Protein AF-A0A6U1IY36-F1 (afdb_monomer_lite)

Foldseek 3Di:
DDPPPPPDPDDDADFFDAWAWDQWQPLVLVLVLCCVPPHPVVSVVCNVVSVLLSVLVVCQNVVDDDLVVVLVSLVVNLVVLVVCVVPFAFDPDPSGRDIWIKIADRVHRVDMDIHSDSVVVNVSSLLNSLRSLQVVLNVFDPPDPVSPVSSVVSNVVSVVD

Sequence (161 aa):
MGRGSGATPHTVMLAVHCKRGEDTDLKGPLRKFVQANYSPHDAEECADDLEAVAGWRKALVTQSGSPESLRDTLVKYYKALCAIETRFPLSKDKEHVNVTFTWYDAFKPSKKVGQVNIHFEKAAVLFNLAATLSQIAIASDRSDAQGVKDACKYFQESAGA

InterPro domains:
  IPR004328 BRO1 domain [PF03097] (13-161)
  IPR004328 BRO1 domain [PS51180] (12-161)
  IPR038499 BRO1 domain superfamily [G3DSA:1.25.40.280] (11-161)

Structure (mmCIF, N/CA/C/O backbone):
data_AF-A0A6U1IY36-F1
#
_entry.id   AF-A0A6U1IY36-F1
#
loop_
_atom_site.group_PDB
_atom_site.id
_atom_site.type_symbol
_atom_site.label_atom_id
_atom_site.label_alt_id
_atom_site.label_comp_id
_atom_site.label_asym_id
_atom_site.label_entity_id
_atom_site.label_seq_id
_atom_site.pdbx_PDB_ins_code
_atom_site.Cartn_x
_atom_site.Cartn_y
_atom_site.Cartn_z
_atom_site.occupancy
_atom_site.B_iso_or_equiv
_atom_site.auth_seq_id
_atom_site.auth_comp_id
_atom_site.auth_asym_id
_atom_site.auth_atom_id
_atom_site.pdbx_PDB_model_num
ATOM 1 N N . MET A 1 1 ? 37.094 -2.400 -44.785 1.00 39.25 1 MET A N 1
ATOM 2 C CA . MET A 1 1 ? 36.726 -2.828 -43.417 1.00 39.25 1 MET A CA 1
ATOM 3 C C . MET A 1 1 ? 35.934 -1.708 -42.758 1.00 39.25 1 MET A C 1
ATOM 5 O O . MET A 1 1 ? 36.531 -0.775 -42.250 1.00 39.25 1 MET A O 1
ATOM 9 N N . GLY A 1 2 ? 34.603 -1.759 -42.821 1.00 39.56 2 GLY A N 1
ATOM 10 C CA . GLY A 1 2 ? 33.722 -0.859 -42.075 1.00 39.56 2 GLY A CA 1
ATOM 11 C C . GLY A 1 2 ? 32.756 -1.726 -41.286 1.00 39.56 2 GLY A C 1
ATOM 12 O O . GLY A 1 2 ? 31.889 -2.360 -41.880 1.00 39.56 2 GLY A O 1
ATOM 13 N N . ARG A 1 3 ? 32.966 -1.850 -39.972 1.00 42.09 3 ARG A N 1
ATOM 14 C CA . ARG A 1 3 ? 32.014 -2.534 -39.094 1.00 42.09 3 ARG A CA 1
ATOM 15 C C . ARG A 1 3 ? 30.749 -1.682 -39.058 1.00 42.09 3 ARG A C 1
ATOM 17 O O . ARG A 1 3 ? 30.787 -0.562 -38.559 1.00 42.09 3 ARG A O 1
ATOM 24 N N . GLY A 1 4 ? 29.662 -2.199 -39.624 1.00 41.41 4 GLY A N 1
ATOM 25 C CA . GLY A 1 4 ? 28.339 -1.615 -39.457 1.00 41.41 4 GLY A CA 1
ATOM 26 C C . GLY A 1 4 ? 28.006 -1.548 -37.970 1.00 41.41 4 GLY A C 1
ATOM 27 O O . GLY A 1 4 ? 28.154 -2.542 -37.258 1.00 41.41 4 GLY A O 1
ATOM 28 N N . SER A 1 5 ? 27.608 -0.364 -37.510 1.00 48.72 5 SER A N 1
ATOM 29 C CA . SER A 1 5 ? 27.034 -0.162 -36.184 1.00 48.72 5 SER A CA 1
ATOM 30 C C . SER A 1 5 ? 25.716 -0.931 -36.132 1.00 48.72 5 SER A C 1
ATOM 32 O O . SER A 1 5 ? 24.699 -0.484 -36.661 1.00 48.72 5 SER A O 1
ATOM 34 N N . GLY A 1 6 ? 25.760 -2.153 -35.604 1.00 44.50 6 GLY A N 1
ATOM 35 C CA . GLY A 1 6 ? 24.566 -2.943 -35.359 1.00 44.50 6 GLY A CA 1
ATOM 36 C C . GLY A 1 6 ? 23.822 -2.318 -34.191 1.00 44.50 6 GLY A C 1
ATOM 37 O O . GLY A 1 6 ? 24.256 -2.465 -33.053 1.00 44.50 6 GLY A O 1
ATOM 38 N N . ALA A 1 7 ? 22.723 -1.618 -34.469 1.00 53.81 7 ALA A N 1
ATOM 39 C CA . ALA A 1 7 ? 21.756 -1.272 -33.440 1.00 53.81 7 ALA A CA 1
ATOM 40 C C . ALA A 1 7 ? 21.305 -2.579 -32.776 1.00 53.81 7 ALA A C 1
ATOM 42 O O . ALA A 1 7 ? 20.671 -3.422 -33.414 1.00 53.81 7 ALA A O 1
ATOM 43 N N . THR A 1 8 ? 21.695 -2.789 -31.520 1.00 55.75 8 THR A N 1
ATOM 44 C CA . THR A 1 8 ? 21.216 -3.920 -30.728 1.00 55.75 8 THR A CA 1
ATOM 45 C C . THR A 1 8 ? 19.696 -3.827 -30.646 1.00 55.75 8 THR A C 1
ATOM 47 O O . THR A 1 8 ? 19.190 -2.798 -30.192 1.00 55.75 8 THR A O 1
ATOM 50 N N . PRO A 1 9 ? 18.944 -4.850 -31.087 1.00 55.88 9 PRO A N 1
ATOM 51 C CA . PRO A 1 9 ? 17.500 -4.841 -30.940 1.00 55.88 9 PRO A CA 1
ATOM 52 C C . PRO A 1 9 ? 17.180 -4.745 -29.447 1.00 55.88 9 PRO A C 1
ATOM 54 O O . PRO A 1 9 ? 17.563 -5.615 -28.665 1.00 55.88 9 PRO A O 1
ATOM 57 N N . HIS A 1 10 ? 16.511 -3.669 -29.033 1.00 64.56 10 HIS A N 1
ATOM 58 C CA . HIS A 1 10 ? 16.027 -3.560 -27.665 1.00 64.56 10 HIS A CA 1
ATOM 59 C C . HIS A 1 10 ? 14.956 -4.632 -27.456 1.00 64.56 10 HIS A C 1
ATOM 61 O O . HIS A 1 10 ? 13.847 -4.527 -27.977 1.00 64.56 10 HIS A O 1
ATOM 67 N N . THR A 1 11 ? 15.288 -5.678 -26.697 1.00 79.44 11 THR A N 1
ATOM 68 C CA . THR A 1 11 ? 14.323 -6.703 -26.293 1.00 79.44 11 THR A CA 1
ATOM 69 C C . THR A 1 11 ? 13.156 -6.039 -25.568 1.00 79.44 11 THR A C 1
ATOM 71 O O . THR A 1 11 ? 13.365 -5.280 -24.608 1.00 79.44 11 THR A O 1
ATOM 74 N N . VAL A 1 12 ? 11.940 -6.329 -26.035 1.00 86.94 12 VAL A N 1
ATOM 75 C CA . VAL A 1 12 ? 10.693 -5.891 -25.402 1.00 86.94 12 VAL A CA 1
ATOM 76 C C . VAL A 1 12 ? 10.583 -6.569 -24.040 1.00 86.94 12 VAL A C 1
ATOM 78 O O . VAL A 1 12 ? 10.651 -7.792 -23.944 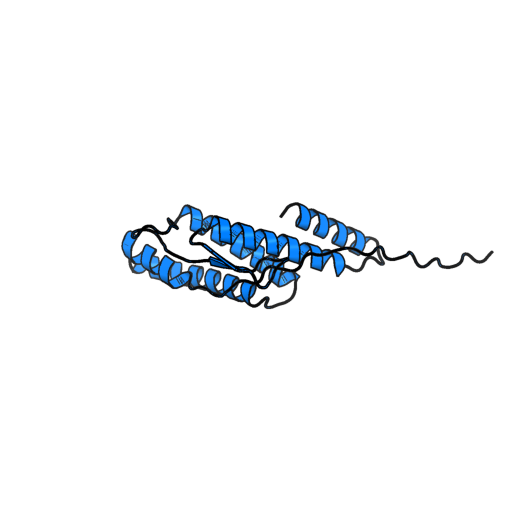1.00 86.94 12 VAL A O 1
ATOM 81 N N . MET A 1 13 ? 10.431 -5.762 -22.994 1.00 93.00 13 MET A N 1
ATOM 82 C CA . MET A 1 13 ? 10.188 -6.219 -21.628 1.00 93.00 13 MET A CA 1
ATOM 83 C C . MET A 1 13 ? 8.724 -5.953 -21.263 1.00 93.00 13 MET A C 1
ATOM 85 O O . MET A 1 13 ? 8.108 -5.047 -21.824 1.00 93.00 13 MET A O 1
ATOM 89 N N . LEU A 1 14 ? 8.166 -6.742 -20.343 1.00 94.69 14 LEU A N 1
ATOM 90 C CA . LEU A 1 14 ? 6.771 -6.628 -19.906 1.00 94.69 14 LEU A CA 1
ATOM 91 C C . LEU A 1 14 ? 6.691 -6.134 -18.463 1.00 94.69 14 LEU A C 1
ATOM 93 O O . LEU A 1 14 ? 7.519 -6.495 -17.629 1.00 94.69 14 LEU A O 1
ATOM 97 N N . ALA A 1 15 ? 5.692 -5.298 -18.191 1.00 95.88 15 ALA A N 1
ATOM 98 C CA . ALA A 1 15 ? 5.375 -4.795 -16.863 1.00 95.88 15 ALA A CA 1
ATOM 99 C C . ALA A 1 15 ? 3.897 -5.019 -16.578 1.00 95.88 15 ALA A C 1
ATOM 101 O O . ALA A 1 15 ? 3.073 -5.137 -17.489 1.00 95.88 15 ALA A O 1
ATOM 102 N N . VAL A 1 16 ? 3.573 -5.068 -15.294 1.00 95.38 16 VAL A N 1
ATOM 103 C CA . VAL A 1 16 ? 2.210 -5.273 -14.814 1.00 95.38 16 VAL A CA 1
ATOM 104 C C . VAL A 1 16 ? 1.617 -3.925 -14.420 1.00 95.38 16 VAL A C 1
ATOM 106 O O . VAL A 1 16 ? 2.297 -3.083 -13.835 1.00 95.38 16 VAL A O 1
ATOM 109 N N . HIS A 1 17 ? 0.340 -3.709 -14.733 1.00 94.62 17 HIS A N 1
ATOM 110 C CA . HIS A 1 17 ? -0.388 -2.537 -14.255 1.00 94.62 17 HIS A CA 1
ATOM 111 C C . HIS A 1 17 ? -0.763 -2.690 -12.779 1.00 94.62 17 HIS A C 1
ATOM 113 O O . HIS A 1 17 ? -1.165 -3.766 -12.333 1.00 94.62 17 HIS A O 1
ATOM 119 N N . CYS A 1 18 ? -0.684 -1.595 -12.027 1.00 96.50 18 CYS A N 1
ATOM 120 C CA . CYS A 1 18 ? -1.124 -1.573 -10.638 1.00 96.50 18 CYS A CA 1
ATOM 121 C C . CYS A 1 18 ? -2.634 -1.838 -10.535 1.00 96.50 18 CYS A C 1
ATOM 123 O O . CYS A 1 18 ? -3.437 -1.349 -11.334 1.00 96.50 18 CYS A O 1
ATOM 125 N N . LYS A 1 19 ? -3.038 -2.567 -9.493 1.00 97.12 19 LYS A N 1
ATOM 126 C CA . LYS A 1 19 ? -4.432 -2.652 -9.059 1.00 97.12 19 LYS A CA 1
ATOM 127 C C . LYS A 1 19 ? -4.913 -1.264 -8.662 1.00 97.12 19 LYS A C 1
ATOM 129 O O . LYS A 1 19 ? -4.215 -0.525 -7.968 1.00 97.12 19 LYS A O 1
ATOM 134 N N . ARG A 1 20 ? -6.151 -0.947 -9.034 1.00 97.12 20 ARG A N 1
ATOM 135 C CA . ARG A 1 20 ? -6.861 0.235 -8.536 1.00 97.12 20 ARG A CA 1
ATOM 136 C C . ARG A 1 20 ? -7.535 -0.096 -7.206 1.00 97.12 20 ARG A C 1
ATOM 138 O O . ARG A 1 20 ? -8.139 -1.162 -7.089 1.00 97.12 20 ARG A O 1
ATOM 145 N N . GLY A 1 21 ? -7.452 0.806 -6.235 1.00 96.69 21 GLY A N 1
ATOM 146 C CA . GLY A 1 21 ? -8.163 0.713 -4.957 1.00 96.69 21 GLY A CA 1
ATOM 147 C C . GLY A 1 21 ? -9.218 1.809 -4.817 1.00 96.69 21 GLY A C 1
ATOM 148 O O . GLY A 1 21 ? -9.199 2.788 -5.561 1.00 96.69 21 GLY A O 1
ATOM 149 N N . GLU A 1 22 ? -10.145 1.638 -3.877 1.00 96.94 22 GLU A N 1
ATOM 150 C CA . GLU A 1 22 ? -11.045 2.712 -3.425 1.00 96.94 22 GLU A CA 1
ATOM 151 C C . GLU A 1 22 ? -10.518 3.306 -2.117 1.00 96.94 22 GLU A C 1
ATOM 153 O O . GLU A 1 22 ? -9.879 2.602 -1.327 1.00 96.94 22 GLU A O 1
ATOM 158 N N . ASP A 1 23 ? -10.762 4.598 -1.893 1.00 94.00 23 ASP A N 1
ATOM 159 C CA . ASP A 1 23 ? -10.403 5.253 -0.635 1.00 94.00 23 ASP A CA 1
ATOM 160 C C . ASP A 1 23 ? -11.190 4.650 0.545 1.00 94.00 23 ASP A C 1
ATOM 162 O O . ASP A 1 23 ? -12.309 4.168 0.368 1.00 94.00 23 ASP A O 1
ATOM 166 N N . THR A 1 24 ? -10.593 4.633 1.736 1.00 94.25 24 THR A N 1
ATOM 167 C CA . THR A 1 24 ? -11.228 4.109 2.953 1.00 94.25 24 THR A CA 1
ATOM 168 C C . THR A 1 24 ? -10.706 4.837 4.179 1.00 94.25 24 THR A C 1
ATOM 170 O O . THR A 1 24 ? -9.513 5.127 4.277 1.00 94.25 24 THR A O 1
ATOM 173 N N . ASP A 1 25 ? -11.588 5.066 5.148 1.00 95.31 25 ASP A N 1
ATOM 174 C CA . ASP A 1 25 ? -11.195 5.621 6.438 1.00 95.31 25 ASP A CA 1
ATOM 175 C C . ASP A 1 25 ? -10.525 4.544 7.306 1.00 95.31 25 ASP A C 1
ATOM 177 O O . ASP A 1 25 ? -11.163 3.597 7.767 1.00 95.31 25 ASP A O 1
ATOM 181 N N . LEU A 1 26 ? -9.215 4.692 7.501 1.00 94.31 26 LEU A N 1
ATOM 182 C CA . LEU A 1 26 ? -8.414 3.899 8.439 1.00 94.31 26 LEU A CA 1
ATOM 183 C C . LEU A 1 26 ? -8.293 4.571 9.804 1.00 94.31 26 LEU A C 1
ATOM 185 O O . LEU A 1 26 ? -8.290 3.892 10.831 1.00 94.31 26 LEU A O 1
ATOM 189 N N . LYS A 1 27 ? -8.171 5.901 9.815 1.00 95.75 27 LYS A N 1
ATOM 190 C CA . LYS A 1 27 ? -7.853 6.675 11.013 1.00 95.75 27 LYS A CA 1
ATOM 191 C C . LYS A 1 27 ? -8.990 6.598 12.021 1.00 95.75 27 LYS A C 1
ATOM 193 O O . LYS A 1 27 ? -8.735 6.323 13.192 1.00 95.75 27 LYS A O 1
ATOM 198 N N . GLY A 1 28 ? -10.229 6.811 11.578 1.00 96.06 28 GLY A N 1
ATOM 199 C CA . GLY A 1 28 ? -11.399 6.847 12.454 1.00 96.06 28 GLY A CA 1
ATOM 200 C C . GLY A 1 28 ? -11.573 5.561 13.269 1.00 96.06 28 GLY A C 1
ATOM 201 O O . GLY A 1 28 ? -11.566 5.626 14.504 1.00 96.06 28 GLY A O 1
ATOM 202 N N . PRO A 1 29 ? -11.684 4.383 12.623 1.00 96.38 29 PRO A N 1
ATOM 203 C CA . PRO A 1 29 ? -11.854 3.109 13.319 1.00 96.38 29 PRO A CA 1
ATOM 204 C C . PRO A 1 29 ? -10.687 2.755 14.250 1.00 96.38 29 PRO A C 1
ATOM 206 O O . PRO A 1 29 ? -10.928 2.326 15.380 1.00 96.38 29 PRO A O 1
ATOM 209 N N . LEU A 1 30 ? -9.439 2.972 13.817 1.00 96.75 30 LEU A N 1
ATOM 210 C CA . LEU A 1 30 ? -8.253 2.674 14.628 1.00 96.75 30 LEU A CA 1
ATOM 211 C C . LEU A 1 30 ? -8.165 3.592 15.853 1.00 96.75 30 LEU A C 1
ATOM 213 O O . LEU A 1 30 ? -8.018 3.105 16.971 1.00 96.75 30 LEU A O 1
ATOM 217 N N . ARG A 1 31 ? -8.350 4.906 15.677 1.00 96.94 31 ARG A N 1
ATOM 218 C CA . ARG A 1 31 ? -8.334 5.871 16.787 1.00 96.94 31 ARG A CA 1
ATOM 219 C C . ARG A 1 31 ? -9.444 5.586 17.795 1.00 96.94 31 ARG A C 1
ATOM 221 O O . ARG A 1 31 ? -9.210 5.632 19.000 1.00 96.94 31 ARG A O 1
ATOM 228 N N . LYS A 1 32 ? -10.648 5.254 17.314 1.00 96.25 32 LYS A N 1
ATOM 229 C CA . LYS A 1 32 ? -11.777 4.882 18.178 1.00 96.25 32 LYS A CA 1
ATOM 230 C C . LYS A 1 32 ? -11.458 3.645 19.019 1.00 96.25 32 LYS A C 1
ATOM 232 O O . LYS A 1 32 ? -11.819 3.605 20.191 1.00 96.25 32 LYS A O 1
ATOM 237 N N . PHE A 1 33 ? -10.773 2.659 18.440 1.00 96.56 33 PHE A N 1
ATOM 238 C CA . PHE A 1 33 ? -10.327 1.479 19.175 1.00 96.56 33 PHE A CA 1
ATOM 239 C C . PHE A 1 33 ? -9.307 1.834 20.258 1.00 96.56 33 PHE A C 1
ATOM 241 O O . PHE A 1 33 ? -9.464 1.374 21.388 1.00 96.56 33 PHE A O 1
ATOM 248 N N . VAL A 1 34 ? -8.316 2.683 19.952 1.00 96.88 34 VAL A N 1
ATOM 249 C CA . VAL A 1 34 ? -7.339 3.137 20.956 1.00 96.88 34 VAL A CA 1
ATOM 250 C C . VAL A 1 34 ? -8.045 3.845 22.112 1.00 96.88 34 VAL A C 1
ATOM 252 O O . VAL A 1 34 ? -7.841 3.493 23.270 1.00 96.88 34 VAL A O 1
ATOM 255 N N . GLN A 1 35 ? -8.951 4.772 21.798 1.00 96.94 35 GLN A N 1
ATOM 256 C CA . GLN A 1 35 ? -9.697 5.531 22.800 1.00 96.94 35 GLN A CA 1
ATOM 257 C C . GLN A 1 35 ? -10.547 4.640 23.716 1.00 96.94 35 GLN A C 1
ATOM 259 O O . GLN A 1 35 ? -10.675 4.934 24.902 1.00 96.94 35 GLN A O 1
ATOM 264 N N . ALA A 1 36 ? -11.152 3.582 23.168 1.00 95.62 36 ALA A N 1
ATOM 265 C CA . ALA A 1 36 ? -12.029 2.688 23.918 1.00 95.62 36 ALA A CA 1
ATOM 266 C C . ALA A 1 36 ? -11.271 1.671 24.789 1.00 95.62 36 ALA A C 1
ATOM 268 O O . ALA A 1 36 ? -11.782 1.297 25.841 1.00 95.62 36 ALA A O 1
ATOM 269 N N . ASN A 1 37 ? -10.089 1.217 24.357 1.00 95.62 37 ASN A N 1
ATOM 270 C CA . ASN A 1 37 ? -9.351 0.131 25.017 1.00 95.62 37 ASN A CA 1
ATOM 271 C C . ASN A 1 37 ? -8.158 0.604 25.862 1.00 95.62 37 ASN A C 1
ATOM 273 O O . ASN A 1 37 ? -7.705 -0.146 26.723 1.00 95.62 37 ASN A O 1
ATOM 277 N N . TYR A 1 38 ? -7.652 1.816 25.622 1.00 95.00 38 TYR A N 1
ATOM 278 C CA . TYR A 1 38 ? -6.500 2.377 26.332 1.00 95.00 38 TYR A CA 1
ATOM 279 C C . TYR A 1 38 ? -6.887 3.684 27.029 1.00 95.00 38 TYR A C 1
ATOM 281 O O . TYR A 1 38 ? -7.280 3.664 28.196 1.00 95.00 38 TYR A O 1
ATOM 289 N N . SER A 1 39 ? -6.844 4.819 26.327 1.00 96.69 39 SER A N 1
ATOM 290 C CA . SER A 1 39 ? -7.306 6.103 26.856 1.00 96.69 39 SER A CA 1
ATOM 291 C C . SER A 1 39 ? -7.531 7.145 25.748 1.00 96.69 39 SER A C 1
ATOM 293 O O . SER A 1 39 ? -7.013 7.004 24.635 1.00 96.69 39 SER A O 1
ATOM 295 N N . PRO A 1 40 ? -8.267 8.241 26.026 1.00 96.69 40 PRO A N 1
ATOM 296 C CA . PRO A 1 40 ? -8.348 9.383 25.115 1.00 96.69 40 PRO A CA 1
ATOM 297 C C . PRO A 1 40 ? -7.001 10.065 24.847 1.00 96.69 40 PRO A C 1
ATOM 299 O O . PRO A 1 40 ? -6.849 10.673 23.793 1.00 96.69 40 PRO A O 1
ATOM 302 N N . HIS A 1 41 ? -6.049 9.978 25.782 1.00 97.00 41 HIS A N 1
ATOM 303 C CA . HIS A 1 41 ? -4.716 10.555 25.621 1.00 97.00 41 HIS A CA 1
ATOM 304 C C . HIS A 1 41 ? -3.892 9.757 24.606 1.00 97.00 41 HIS A C 1
ATOM 306 O O . HIS A 1 41 ? -3.408 10.342 23.642 1.00 97.00 41 HIS A O 1
ATOM 312 N N . ASP A 1 42 ? -3.855 8.426 24.737 1.00 96.19 42 ASP A N 1
ATOM 313 C CA . ASP A 1 42 ? -3.154 7.542 23.789 1.00 96.19 42 ASP A CA 1
ATOM 314 C C . ASP A 1 42 ? -3.714 7.685 22.362 1.00 96.19 42 ASP A C 1
ATOM 316 O O . ASP A 1 42 ? -2.986 7.628 21.372 1.00 96.19 42 ASP A O 1
ATOM 320 N N . ALA A 1 43 ? -5.030 7.902 22.247 1.00 96.12 43 ALA A N 1
ATOM 321 C CA . ALA A 1 43 ? -5.698 8.127 20.967 1.00 96.12 43 ALA A CA 1
ATOM 322 C C . ALA A 1 43 ? -5.305 9.456 20.297 1.00 96.12 43 ALA A C 1
ATOM 324 O O . ALA A 1 43 ? -5.453 9.596 19.080 1.00 96.12 43 ALA A O 1
ATOM 325 N N . GLU A 1 44 ? -4.853 10.434 21.081 1.00 96.50 44 GLU A N 1
ATOM 326 C CA . GLU A 1 44 ? -4.311 11.690 20.574 1.00 96.50 44 GLU A CA 1
ATOM 327 C C . GLU A 1 44 ? -2.837 11.534 20.196 1.00 96.50 44 GLU A C 1
ATOM 329 O O . GLU A 1 44 ? -2.447 11.956 19.113 1.00 96.50 44 GLU A O 1
ATOM 334 N N . GLU A 1 45 ? -2.045 10.836 21.015 1.00 96.12 45 GLU A N 1
ATOM 335 C CA . GLU A 1 45 ? -0.633 10.566 20.714 1.00 96.12 45 GLU A CA 1
ATOM 336 C C . GLU A 1 45 ? -0.447 9.773 19.412 1.00 96.12 45 GLU A C 1
ATOM 338 O O . GLU A 1 45 ? 0.482 10.039 18.654 1.00 96.12 45 GLU A O 1
ATOM 343 N N . CYS A 1 46 ? -1.351 8.837 19.094 1.00 94.25 46 CYS A N 1
ATOM 344 C CA . CYS A 1 46 ? -1.280 8.085 17.839 1.00 94.25 46 CYS A CA 1
ATOM 345 C C . CYS A 1 46 ? -1.941 8.795 16.640 1.00 94.25 46 CYS A C 1
ATOM 347 O O . CYS A 1 46 ? -1.971 8.236 15.541 1.00 94.25 46 CYS A O 1
ATOM 349 N N . ALA A 1 47 ? -2.544 9.976 16.822 1.00 95.00 47 ALA A N 1
ATOM 350 C CA . ALA A 1 47 ? -3.372 10.606 15.791 1.00 95.00 47 ALA A CA 1
ATOM 351 C C . ALA A 1 47 ? -2.571 10.997 14.539 1.00 95.00 47 ALA A C 1
ATOM 353 O O . ALA A 1 47 ? -3.079 10.823 13.426 1.00 95.00 47 ALA A O 1
ATOM 354 N N . ASP A 1 48 ? -1.338 11.471 14.724 1.00 96.94 48 ASP A N 1
ATOM 355 C CA . ASP A 1 48 ? -0.436 11.875 13.641 1.00 96.94 48 ASP A CA 1
ATOM 356 C C . ASP A 1 48 ? 0.067 10.669 12.841 1.00 96.94 48 ASP A C 1
ATOM 358 O O . ASP A 1 48 ? 0.054 10.688 11.608 1.00 96.94 48 ASP A O 1
ATOM 362 N N . ASP A 1 49 ? 0.420 9.575 13.521 1.00 96.88 49 ASP A N 1
ATOM 363 C CA . ASP A 1 49 ? 0.813 8.324 12.865 1.00 96.88 49 ASP A CA 1
ATOM 364 C C . ASP A 1 49 ? -0.338 7.754 12.025 1.00 96.88 49 ASP A C 1
ATOM 366 O O . ASP A 1 49 ? -0.147 7.344 10.876 1.00 96.88 49 ASP A O 1
ATOM 370 N N . LEU A 1 50 ? -1.561 7.760 12.565 1.00 97.19 50 LEU A N 1
ATOM 371 C CA . LEU A 1 50 ? -2.745 7.306 11.833 1.00 97.19 50 LEU A CA 1
ATOM 372 C C . LEU A 1 50 ? -3.081 8.218 10.645 1.00 97.19 50 LEU A C 1
ATOM 374 O O . LEU A 1 50 ? -3.529 7.722 9.608 1.00 97.19 50 LEU A O 1
ATOM 378 N N . GLU A 1 51 ? -2.844 9.527 10.764 1.00 97.88 51 GLU A N 1
ATOM 379 C CA . GLU A 1 51 ? -2.972 10.471 9.650 1.00 97.88 51 GLU A CA 1
ATOM 380 C C . GLU A 1 51 ? -1.942 10.176 8.553 1.00 97.88 51 GLU A C 1
ATOM 382 O O . GLU A 1 51 ? -2.298 10.116 7.376 1.00 97.88 51 GLU A O 1
ATOM 387 N N . ALA A 1 52 ? -0.686 9.904 8.919 1.00 97.94 52 ALA A N 1
ATOM 388 C CA . ALA A 1 52 ? 0.353 9.533 7.964 1.00 97.94 52 ALA A CA 1
ATOM 389 C C . ALA A 1 52 ? -0.009 8.246 7.204 1.00 97.94 52 ALA A C 1
ATOM 391 O O . ALA A 1 52 ? 0.101 8.199 5.976 1.00 97.94 52 ALA A O 1
ATOM 392 N N . VAL A 1 53 ? -0.511 7.224 7.905 1.00 97.94 53 VAL A N 1
ATOM 393 C CA . VAL A 1 53 ? -0.969 5.965 7.293 1.00 97.94 53 VAL A CA 1
ATOM 394 C C . VAL A 1 53 ? -2.135 6.197 6.330 1.00 97.94 53 VAL A C 1
ATOM 396 O O . VAL A 1 53 ? -2.125 5.660 5.217 1.00 97.94 53 VAL A O 1
ATOM 399 N N . ALA A 1 54 ? -3.125 7.002 6.725 1.00 97.31 54 ALA A N 1
ATOM 400 C CA . ALA A 1 54 ? -4.244 7.366 5.860 1.00 97.31 54 ALA A CA 1
ATOM 401 C C . ALA A 1 54 ? -3.769 8.150 4.622 1.00 97.31 54 ALA A C 1
ATOM 403 O O . ALA A 1 54 ? -4.188 7.855 3.501 1.00 97.31 54 ALA A O 1
ATOM 404 N N . GLY A 1 55 ? -2.832 9.084 4.804 1.00 97.00 55 GLY A N 1
ATOM 405 C CA . GLY A 1 55 ? -2.213 9.859 3.732 1.00 97.00 55 GLY A CA 1
ATOM 406 C C . GLY A 1 55 ? -1.443 8.992 2.736 1.00 97.00 55 GLY A C 1
ATOM 407 O O . GLY A 1 55 ? -1.622 9.147 1.526 1.00 97.00 55 GLY A O 1
ATOM 408 N N . TRP A 1 56 ? -0.645 8.031 3.216 1.00 97.81 56 TRP A N 1
ATOM 409 C CA . TRP A 1 56 ? 0.030 7.067 2.344 1.00 97.81 56 TRP A CA 1
ATOM 410 C C . TRP A 1 56 ? -0.980 6.256 1.553 1.00 97.81 56 TRP A C 1
ATOM 412 O O . TRP A 1 56 ? -0.877 6.208 0.331 1.00 97.81 56 TRP A O 1
ATOM 422 N N . ARG A 1 57 ? -2.002 5.689 2.207 1.00 97.56 57 ARG A N 1
ATOM 423 C CA . ARG A 1 57 ? -3.033 4.927 1.497 1.00 97.56 57 ARG A CA 1
ATOM 424 C C . ARG A 1 57 ? -3.707 5.759 0.413 1.00 97.56 57 ARG A C 1
ATOM 426 O O . ARG A 1 57 ? -3.859 5.279 -0.710 1.00 97.56 57 ARG A O 1
ATOM 433 N N . LYS A 1 58 ? -4.073 7.001 0.732 1.00 96.56 58 LYS A N 1
ATOM 434 C CA . LYS A 1 58 ? -4.680 7.933 -0.218 1.00 96.56 58 LYS A CA 1
ATOM 435 C C . LYS A 1 58 ? -3.781 8.151 -1.433 1.00 96.56 58 LYS A C 1
ATOM 437 O O . LYS A 1 58 ? -4.249 8.000 -2.556 1.00 96.56 58 LYS A O 1
ATOM 442 N N . ALA A 1 59 ? -2.491 8.411 -1.216 1.00 95.50 59 ALA A N 1
ATOM 443 C CA . ALA A 1 59 ? -1.516 8.566 -2.295 1.00 95.50 59 ALA A CA 1
ATOM 444 C C . ALA A 1 59 ? -1.394 7.307 -3.175 1.00 95.50 59 ALA A C 1
ATOM 446 O O . ALA A 1 59 ? -1.251 7.430 -4.392 1.00 95.50 59 ALA A O 1
ATOM 447 N N . LEU A 1 60 ? -1.502 6.107 -2.589 1.00 96.19 60 LEU A N 1
ATOM 448 C CA . LEU A 1 60 ? -1.485 4.843 -3.334 1.00 96.19 60 LEU A CA 1
ATOM 449 C C . LEU A 1 60 ? -2.717 4.675 -4.227 1.00 96.19 60 LEU A C 1
ATOM 451 O O . LEU A 1 60 ? -2.581 4.305 -5.393 1.00 96.19 60 LEU A O 1
ATOM 455 N N . VAL A 1 61 ? -3.920 4.939 -3.704 1.00 95.44 61 VAL A N 1
ATOM 456 C CA . VAL A 1 61 ? -5.160 4.766 -4.484 1.00 95.44 61 VAL A CA 1
ATOM 457 C C . VAL A 1 61 ? -5.317 5.827 -5.571 1.00 95.44 61 VAL A C 1
ATOM 459 O O . VAL A 1 61 ? -5.887 5.530 -6.621 1.00 95.44 61 VAL A O 1
ATOM 462 N N . THR A 1 62 ? -4.768 7.029 -5.367 1.00 94.19 62 THR A N 1
ATOM 463 C CA . THR A 1 62 ? -4.721 8.083 -6.392 1.00 94.19 62 THR A CA 1
ATOM 464 C C . THR A 1 62 ? -3.510 7.981 -7.320 1.00 94.19 62 THR A C 1
ATOM 466 O O . THR A 1 62 ? -3.450 8.734 -8.286 1.00 94.19 62 THR A O 1
ATOM 469 N N . GLN A 1 63 ? -2.570 7.064 -7.052 1.00 89.75 63 GLN A N 1
ATOM 470 C CA . GLN A 1 63 ? -1.295 6.916 -7.772 1.00 89.75 63 GLN A CA 1
ATOM 471 C C . GLN A 1 63 ? -0.536 8.248 -7.913 1.00 89.75 63 GLN A C 1
ATOM 473 O O . GLN A 1 63 ? -0.072 8.614 -8.991 1.00 89.75 63 GLN A O 1
ATOM 478 N N . SER A 1 64 ? -0.440 9.004 -6.819 1.00 85.81 64 SER A N 1
ATOM 479 C CA . SER A 1 64 ? 0.212 10.316 -6.816 1.00 85.81 64 SER A CA 1
ATOM 480 C C . SER A 1 64 ? 1.740 10.195 -6.811 1.00 85.81 64 SER A C 1
ATOM 482 O O . SER A 1 64 ? 2.295 9.459 -5.998 1.00 85.81 64 SER A O 1
ATOM 484 N N . GLY A 1 65 ? 2.421 10.996 -7.637 1.00 90.19 65 GLY A N 1
ATOM 485 C CA . GLY A 1 65 ? 3.886 11.131 -7.636 1.00 90.19 65 GLY A CA 1
ATOM 486 C C . GLY A 1 65 ? 4.600 10.369 -8.758 1.00 90.19 65 GLY A C 1
ATOM 487 O O . GLY A 1 65 ? 3.971 9.857 -9.680 1.00 90.19 65 GLY A O 1
ATOM 488 N N . SER A 1 66 ? 5.937 10.334 -8.696 1.00 94.69 66 SER A N 1
ATOM 489 C CA . SER A 1 66 ? 6.761 9.522 -9.604 1.00 94.69 66 SER A CA 1
ATOM 490 C C . SER A 1 66 ? 6.712 8.036 -9.214 1.00 94.69 66 SER A C 1
ATOM 492 O O . SER A 1 66 ? 6.456 7.734 -8.040 1.00 94.69 66 SER A O 1
ATOM 494 N N . PRO A 1 67 ? 7.017 7.100 -10.132 1.00 93.50 67 PRO A N 1
ATOM 495 C CA . PRO A 1 67 ? 7.083 5.670 -9.820 1.00 93.50 67 PRO A CA 1
ATOM 496 C C . PRO A 1 67 ? 7.983 5.328 -8.621 1.00 93.50 67 PRO A C 1
ATOM 498 O O . PRO A 1 67 ? 7.622 4.496 -7.791 1.00 93.50 67 PRO A O 1
ATOM 501 N N . GLU A 1 68 ? 9.125 5.999 -8.469 1.00 95.44 68 GLU A N 1
ATOM 502 C CA . GLU A 1 68 ? 10.052 5.800 -7.347 1.00 95.44 68 GLU A CA 1
ATOM 503 C C . GLU A 1 68 ? 9.437 6.262 -6.023 1.00 95.44 68 GLU A C 1
ATOM 505 O O . GLU A 1 68 ? 9.518 5.559 -5.014 1.00 95.44 68 GLU A O 1
ATOM 510 N N . SER A 1 69 ? 8.765 7.417 -6.026 1.00 96.62 69 SER A N 1
ATOM 511 C CA . SER A 1 69 ? 8.067 7.917 -4.837 1.00 96.62 69 SER A CA 1
ATOM 512 C C . SER A 1 69 ? 6.873 7.033 -4.452 1.00 96.62 69 SER A C 1
ATOM 514 O O . SER A 1 69 ? 6.599 6.825 -3.264 1.00 96.62 69 SER A O 1
ATOM 516 N N . LEU A 1 70 ? 6.201 6.445 -5.450 1.00 96.56 70 LEU A N 1
ATOM 517 C CA . LEU A 1 70 ? 5.117 5.493 -5.246 1.00 96.56 70 LEU A CA 1
ATOM 518 C C . LEU A 1 70 ? 5.647 4.187 -4.639 1.00 96.56 70 LEU A C 1
ATOM 520 O O . LEU A 1 70 ? 5.081 3.710 -3.657 1.00 96.56 70 LEU A O 1
ATOM 524 N N . ARG A 1 71 ? 6.769 3.655 -5.148 1.00 97.56 71 ARG A N 1
ATOM 525 C CA . ARG A 1 71 ? 7.477 2.496 -4.571 1.00 97.56 71 ARG A CA 1
ATOM 526 C C . ARG A 1 71 ? 7.789 2.723 -3.092 1.00 97.56 71 ARG A C 1
ATOM 528 O O . ARG A 1 71 ? 7.482 1.870 -2.261 1.00 97.56 71 ARG A O 1
ATOM 535 N N . ASP A 1 72 ? 8.358 3.875 -2.746 1.00 98.06 72 ASP A N 1
ATOM 536 C CA . ASP A 1 72 ? 8.725 4.176 -1.358 1.00 98.06 72 ASP A CA 1
ATOM 537 C C . ASP A 1 72 ? 7.491 4.294 -0.453 1.00 98.06 72 ASP A C 1
ATOM 539 O O . ASP A 1 72 ? 7.495 3.809 0.683 1.00 98.06 72 ASP A O 1
ATOM 543 N N . THR A 1 73 ? 6.409 4.889 -0.964 1.00 98.31 73 THR A N 1
ATOM 544 C CA . THR A 1 73 ? 5.119 4.964 -0.261 1.00 98.31 73 THR A CA 1
ATOM 545 C C . THR A 1 73 ? 4.511 3.577 -0.042 1.00 98.31 73 THR A C 1
ATOM 547 O O . THR A 1 73 ? 4.055 3.289 1.064 1.00 98.31 73 THR A O 1
ATOM 550 N N . LEU A 1 74 ? 4.564 2.687 -1.041 1.00 98.38 74 LEU A N 1
ATOM 551 C CA . LEU A 1 74 ? 4.093 1.298 -0.937 1.00 98.38 74 LEU A CA 1
ATOM 552 C C . LEU A 1 74 ? 4.836 0.539 0.169 1.00 98.38 74 LEU A C 1
ATOM 554 O O . LEU A 1 74 ? 4.203 -0.111 1.000 1.00 98.38 74 LEU A O 1
ATOM 558 N N . VAL A 1 75 ? 6.164 0.678 0.237 1.00 98.44 75 VAL A N 1
ATOM 559 C CA . VAL A 1 75 ? 6.988 0.044 1.281 1.00 98.44 75 VAL A CA 1
ATOM 560 C C . VAL A 1 75 ? 6.659 0.592 2.672 1.00 98.44 75 VAL A C 1
ATOM 562 O O . VAL A 1 75 ? 6.515 -0.187 3.618 1.00 98.44 75 VAL A O 1
ATOM 565 N N . LYS A 1 76 ? 6.528 1.918 2.824 1.00 98.38 76 LYS A N 1
ATOM 566 C CA . LYS A 1 76 ? 6.152 2.548 4.105 1.00 98.38 76 LYS A CA 1
ATOM 567 C C . LYS A 1 76 ? 4.780 2.073 4.573 1.00 98.38 76 LYS A C 1
ATOM 569 O O . LYS A 1 76 ? 4.638 1.636 5.714 1.00 98.38 76 LYS A O 1
ATOM 574 N N . TYR A 1 77 ? 3.800 2.090 3.674 1.00 98.56 77 TYR A N 1
ATOM 575 C CA . TYR A 1 77 ? 2.442 1.665 3.975 1.00 98.56 77 TYR A CA 1
ATOM 576 C C . TYR A 1 77 ? 2.367 0.174 4.331 1.00 98.56 77 TYR A C 1
ATOM 578 O O . TYR A 1 77 ? 1.749 -0.180 5.330 1.00 98.56 77 TYR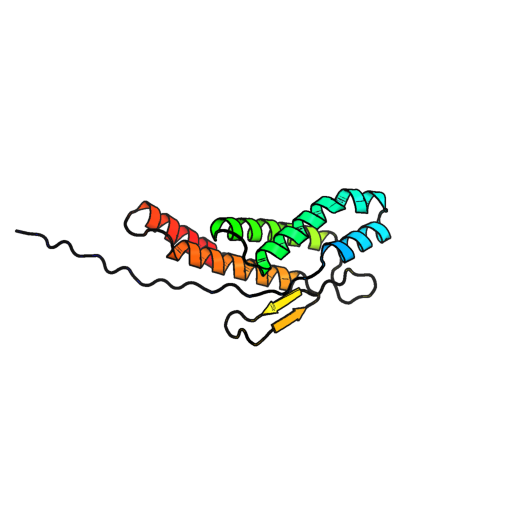 A O 1
ATOM 586 N N . TYR A 1 78 ? 3.074 -0.700 3.604 1.00 98.69 78 TYR A N 1
ATOM 587 C CA . TYR A 1 78 ? 3.141 -2.127 3.935 1.00 98.69 78 TYR A CA 1
ATOM 588 C C . TYR A 1 78 ? 3.706 -2.375 5.342 1.00 98.69 78 TYR A C 1
ATOM 590 O O . TYR A 1 78 ? 3.132 -3.135 6.123 1.00 98.69 78 TYR A O 1
ATOM 598 N N . LYS A 1 79 ? 4.801 -1.692 5.707 1.00 98.44 79 LYS A N 1
ATOM 599 C CA . LYS A 1 79 ? 5.373 -1.774 7.062 1.00 98.44 79 LYS A CA 1
ATOM 600 C C . LYS A 1 79 ? 4.378 -1.314 8.127 1.00 98.44 79 LYS A C 1
ATOM 602 O O . LYS A 1 79 ? 4.266 -1.962 9.167 1.00 98.44 79 LYS A O 1
ATOM 607 N N . ALA A 1 80 ? 3.628 -0.247 7.858 1.00 98.19 80 ALA A N 1
ATOM 608 C CA . ALA A 1 80 ? 2.580 0.220 8.758 1.00 98.19 80 ALA A CA 1
ATOM 609 C C . ALA A 1 80 ? 1.448 -0.806 8.910 1.00 98.19 80 ALA A C 1
ATOM 611 O O . ALA A 1 80 ? 1.025 -1.071 10.030 1.00 98.19 80 ALA A O 1
ATOM 612 N N . LEU A 1 81 ? 1.013 -1.462 7.829 1.00 98.38 81 LEU A N 1
ATOM 613 C CA . LEU A 1 81 ? 0.035 -2.554 7.907 1.00 98.38 81 LEU A CA 1
ATOM 614 C C . LEU A 1 81 ? 0.543 -3.725 8.755 1.00 98.38 81 LEU A C 1
ATOM 616 O O . LEU A 1 81 ? -0.227 -4.316 9.507 1.00 98.38 81 LEU A O 1
ATOM 620 N N . CYS A 1 82 ? 1.833 -4.064 8.673 1.00 98.19 82 CYS A N 1
ATOM 621 C CA . CYS A 1 82 ? 2.431 -5.059 9.565 1.00 98.19 82 CYS A CA 1
ATOM 622 C C . CYS A 1 82 ? 2.371 -4.622 11.031 1.00 98.19 82 CYS A C 1
ATOM 624 O O . CYS A 1 82 ? 2.006 -5.420 11.882 1.00 98.19 82 CYS A O 1
ATOM 626 N N . ALA A 1 83 ? 2.657 -3.355 11.328 1.00 97.38 83 ALA A N 1
ATOM 627 C CA . ALA A 1 83 ? 2.556 -2.821 12.683 1.00 97.38 83 ALA A CA 1
ATOM 628 C C . ALA A 1 83 ? 1.105 -2.736 13.202 1.00 97.38 83 ALA A C 1
ATOM 630 O O . ALA A 1 83 ? 0.871 -2.926 14.397 1.00 97.38 83 ALA A O 1
ATOM 631 N N . ILE A 1 84 ? 0.137 -2.449 12.327 1.00 97.12 84 ILE A N 1
ATOM 632 C CA . ILE A 1 84 ? -1.292 -2.402 12.663 1.00 97.12 84 ILE A CA 1
ATOM 633 C C . ILE A 1 84 ? -1.803 -3.807 12.987 1.00 97.12 84 ILE A C 1
ATOM 635 O O . ILE A 1 84 ? -2.458 -3.993 14.007 1.00 97.12 84 ILE A O 1
ATOM 639 N N . GLU A 1 85 ? -1.455 -4.803 12.172 1.00 96.56 85 GLU A N 1
ATOM 640 C CA . GLU A 1 85 ? -1.855 -6.200 12.388 1.00 96.56 85 GLU A CA 1
ATOM 641 C C . GLU A 1 85 ? -1.459 -6.726 13.773 1.00 96.56 85 GLU A C 1
ATOM 643 O O . GLU A 1 85 ? -2.214 -7.479 14.379 1.00 96.56 85 GLU A O 1
ATOM 648 N N . THR A 1 86 ? -0.308 -6.309 14.310 1.00 96.44 86 THR A N 1
ATOM 649 C CA . THR A 1 86 ? 0.152 -6.773 15.629 1.00 96.44 86 THR A CA 1
ATOM 650 C C . THR A 1 86 ? -0.538 -6.081 16.806 1.00 96.44 86 THR A C 1
ATOM 652 O O . THR A 1 86 ? -0.312 -6.478 17.945 1.00 96.44 86 THR A O 1
ATOM 655 N N . ARG A 1 87 ? -1.297 -5.002 16.572 1.00 94.62 87 ARG A N 1
ATOM 656 C CA . ARG A 1 87 ? -1.860 -4.132 17.625 1.00 94.62 87 ARG A CA 1
ATOM 657 C C . ARG A 1 87 ? -3.382 -4.083 17.620 1.00 94.62 87 ARG A C 1
ATOM 659 O O . ARG A 1 87 ? -3.983 -3.872 18.667 1.00 94.62 87 ARG A O 1
ATOM 666 N N . PHE A 1 88 ? -3.996 -4.253 16.454 1.00 95.56 88 PHE A N 1
ATOM 667 C CA . PHE A 1 88 ? -5.428 -4.086 16.269 1.00 95.56 88 PHE A CA 1
ATOM 668 C C . PHE A 1 88 ? -6.048 -5.397 15.789 1.00 95.56 88 PHE A C 1
ATOM 670 O O . PHE A 1 88 ? -5.627 -5.930 14.759 1.00 95.56 88 PHE A O 1
ATOM 677 N N . PRO A 1 89 ? -7.083 -5.907 16.471 1.00 95.00 89 PRO A N 1
ATOM 678 C CA . PRO A 1 89 ? -7.848 -7.020 15.945 1.00 95.00 89 PRO A CA 1
ATOM 679 C C . PRO A 1 89 ? -8.736 -6.503 14.804 1.00 95.00 89 PRO A C 1
ATOM 681 O O . PRO A 1 89 ? -9.666 -5.734 15.040 1.00 95.00 89 PRO A O 1
ATOM 684 N N . LEU A 1 90 ? -8.435 -6.883 13.557 1.00 94.56 90 LEU A N 1
ATOM 685 C CA . LEU A 1 90 ? -9.239 -6.526 12.381 1.00 94.56 90 LEU A CA 1
ATOM 686 C C . LEU A 1 90 ? -10.085 -7.721 11.937 1.00 94.56 90 LEU A C 1
ATOM 688 O O . LEU A 1 90 ? -9.563 -8.695 11.398 1.00 94.56 90 LEU A O 1
ATOM 692 N N . SER A 1 91 ? -11.399 -7.637 12.124 1.00 92.56 91 SER A N 1
ATOM 693 C CA . SER A 1 91 ? -12.356 -8.613 11.594 1.00 92.56 91 SER A CA 1
ATOM 694 C C . SER A 1 91 ? -13.755 -7.992 11.480 1.00 92.56 91 SER A C 1
ATOM 696 O O . SER A 1 91 ? -13.955 -6.799 11.712 1.00 92.56 91 SER A O 1
ATOM 698 N N . LYS A 1 92 ? -14.743 -8.811 11.104 1.00 90.19 92 LYS A N 1
ATOM 699 C CA . LYS A 1 92 ? -16.160 -8.420 11.074 1.00 90.19 92 LYS A CA 1
ATOM 700 C C . LYS A 1 92 ? -16.838 -8.473 12.451 1.00 90.19 92 LYS A C 1
ATOM 702 O O . LYS A 1 92 ? -18.020 -8.142 12.537 1.00 90.19 92 LYS A O 1
ATOM 707 N N . ASP A 1 93 ? -16.130 -8.903 13.492 1.00 92.50 93 ASP A N 1
ATOM 708 C CA . ASP A 1 93 ? -16.672 -9.016 14.845 1.00 92.50 93 ASP A CA 1
ATOM 709 C C . ASP A 1 93 ? -16.926 -7.628 15.442 1.00 92.50 93 ASP A C 1
ATOM 711 O O . ASP A 1 93 ? -16.215 -6.668 15.152 1.00 92.50 93 ASP A O 1
ATOM 715 N N . LYS A 1 94 ? -17.962 -7.504 16.279 1.00 85.44 94 LYS A N 1
ATOM 716 C CA . LYS A 1 94 ? -18.427 -6.199 16.787 1.00 85.44 94 LYS A CA 1
ATOM 717 C C . LYS A 1 94 ? -17.394 -5.456 17.637 1.00 85.44 94 LYS A C 1
ATOM 719 O O . LYS A 1 94 ? -17.425 -4.230 17.670 1.00 85.44 94 LYS A O 1
ATOM 724 N N . GLU A 1 95 ? -16.529 -6.188 18.332 1.00 89.00 95 GLU A N 1
ATOM 725 C CA . GLU A 1 95 ? -15.495 -5.629 19.214 1.00 89.00 95 GLU A CA 1
ATOM 726 C C . GLU A 1 95 ? -14.1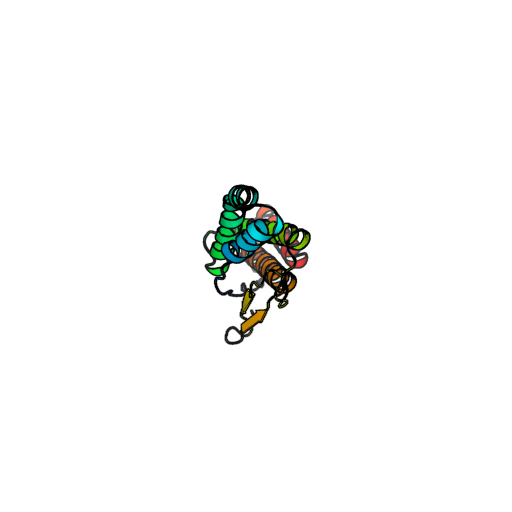78 -5.349 18.474 1.00 89.00 95 GLU A C 1
ATOM 728 O O . GLU A 1 95 ? -13.270 -4.726 19.021 1.00 89.00 95 GLU A O 1
ATOM 733 N N . HIS A 1 96 ? -14.071 -5.790 17.219 1.00 93.50 96 HIS A N 1
ATOM 734 C CA . HIS A 1 96 ? -12.882 -5.628 16.395 1.00 93.50 96 HIS A CA 1
ATOM 735 C C . HIS A 1 96 ? -12.955 -4.360 15.537 1.00 93.50 96 HIS A C 1
ATOM 737 O O . HIS A 1 96 ? -14.020 -3.798 15.264 1.00 93.50 96 HIS A O 1
ATOM 743 N N . VAL A 1 97 ? -11.792 -3.905 15.075 1.00 95.69 97 VAL A N 1
ATOM 744 C CA . VAL A 1 97 ? -11.684 -2.800 14.125 1.00 95.69 97 VAL A CA 1
ATOM 745 C C . VAL A 1 97 ? -12.191 -3.263 12.764 1.00 95.69 97 VAL A C 1
ATOM 747 O O . VAL A 1 97 ? -11.587 -4.107 12.103 1.00 95.69 97 VAL A O 1
ATOM 750 N N . ASN A 1 98 ? -13.295 -2.672 12.318 1.00 94.81 98 ASN A N 1
ATOM 751 C CA . ASN A 1 98 ? -13.904 -3.004 11.040 1.00 94.81 98 ASN A CA 1
ATOM 752 C C . ASN A 1 98 ? -13.540 -1.957 9.977 1.00 94.81 98 ASN A C 1
ATOM 754 O O . ASN A 1 98 ? -14.125 -0.876 9.927 1.00 94.81 98 ASN A O 1
ATOM 758 N N . VAL A 1 99 ? -12.564 -2.294 9.131 1.00 96.38 99 VAL A N 1
ATOM 759 C CA . VAL A 1 99 ? -12.152 -1.503 7.961 1.00 96.38 99 VAL A CA 1
ATOM 760 C C . VAL A 1 99 ? -12.285 -2.378 6.722 1.00 96.38 99 VAL A C 1
ATOM 762 O O . VAL A 1 99 ? -11.678 -3.444 6.648 1.00 96.38 99 VAL A O 1
ATOM 765 N N . THR A 1 100 ? -13.079 -1.939 5.743 1.00 97.31 100 THR A N 1
ATOM 766 C CA . THR A 1 100 ? -13.230 -2.658 4.471 1.00 97.31 100 THR A CA 1
ATOM 767 C C . THR A 1 100 ? -12.259 -2.109 3.438 1.00 97.31 100 THR A C 1
ATOM 769 O O . THR A 1 100 ? -12.350 -0.956 3.034 1.00 97.31 100 THR A O 1
ATOM 772 N N . PHE A 1 101 ? -11.375 -2.968 2.951 1.00 97.94 101 PHE A N 1
ATOM 773 C CA . PHE A 1 101 ? -10.451 -2.649 1.874 1.00 97.94 101 PHE A CA 1
ATOM 774 C C . PHE A 1 101 ? -11.013 -3.123 0.543 1.00 97.94 101 PHE A C 1
ATOM 776 O O . PHE A 1 101 ? -11.312 -4.310 0.400 1.00 97.94 101 PHE A O 1
ATOM 783 N N . THR A 1 102 ? -11.133 -2.222 -0.433 1.00 98.38 102 THR A N 1
ATOM 784 C CA . THR A 1 102 ? -11.676 -2.543 -1.759 1.00 98.38 102 THR A CA 1
ATOM 785 C C . THR A 1 102 ? -10.629 -2.363 -2.845 1.00 98.38 102 THR A C 1
ATOM 787 O O . THR A 1 102 ? -10.095 -1.269 -3.029 1.00 98.38 102 THR A O 1
ATOM 790 N N . TRP A 1 103 ? -10.405 -3.431 -3.615 1.00 98.50 103 TRP A N 1
ATOM 791 C CA . TRP A 1 103 ? -9.499 -3.444 -4.761 1.00 98.50 103 TRP A CA 1
ATOM 792 C C . TRP A 1 103 ? -10.170 -4.010 -6.007 1.00 98.50 103 TRP A C 1
ATOM 794 O O . TRP A 1 103 ? -10.954 -4.962 -5.949 1.00 98.50 103 TRP A O 1
ATOM 804 N N . TYR A 1 104 ? -9.804 -3.448 -7.153 1.00 98.31 104 TYR A N 1
ATOM 805 C CA . TYR A 1 104 ? -10.159 -3.947 -8.474 1.00 98.31 104 TYR A CA 1
ATOM 806 C C . TYR A 1 104 ? -9.169 -5.026 -8.923 1.00 98.31 104 TYR A C 1
ATOM 808 O O . TYR A 1 104 ? -7.986 -5.006 -8.563 1.00 98.31 104 TYR A O 1
ATOM 816 N N . ASP A 1 105 ? -9.644 -5.994 -9.699 1.00 96.81 105 ASP A N 1
ATOM 817 C CA . ASP A 1 105 ? -8.782 -6.988 -10.338 1.00 96.81 105 ASP A CA 1
ATOM 818 C C . ASP A 1 105 ? -7.840 -6.309 -11.352 1.00 96.81 105 ASP A C 1
ATOM 820 O O . ASP A 1 105 ? -8.266 -5.429 -12.100 1.00 96.81 105 ASP A O 1
ATOM 824 N N . ALA A 1 106 ? -6.559 -6.696 -11.359 1.00 95.31 106 ALA A N 1
ATOM 825 C CA . ALA A 1 106 ? -5.542 -6.061 -12.205 1.00 95.31 106 ALA A CA 1
ATOM 826 C C . ALA A 1 106 ? -5.743 -6.351 -13.701 1.00 95.31 106 ALA A C 1
ATOM 828 O O . ALA A 1 106 ? -5.366 -5.545 -14.546 1.00 95.31 106 ALA A O 1
ATOM 829 N N . PHE A 1 107 ? -6.349 -7.494 -14.031 1.00 95.00 107 PHE A N 1
ATOM 830 C CA . PHE A 1 107 ? -6.525 -7.978 -15.401 1.00 95.00 107 PHE A CA 1
ATOM 831 C C . PHE A 1 107 ? -7.986 -7.898 -15.864 1.00 95.00 107 PHE A C 1
ATOM 833 O O . PHE A 1 107 ? -8.269 -7.955 -17.060 1.00 95.00 107 PHE A O 1
ATOM 840 N N . LYS A 1 108 ? -8.934 -7.747 -14.930 1.00 95.56 108 LYS A N 1
ATOM 841 C CA . LYS A 1 108 ? -10.372 -7.561 -15.176 1.00 95.56 108 LYS A CA 1
ATOM 842 C C . LYS A 1 108 ? -10.893 -6.333 -14.413 1.00 95.56 108 LYS A C 1
ATOM 844 O O . LYS A 1 108 ? -11.634 -6.502 -13.445 1.00 95.56 108 LYS A O 1
ATOM 849 N N . PRO A 1 109 ? -10.591 -5.099 -14.860 1.00 91.94 109 PRO A N 1
ATOM 850 C CA . PRO A 1 109 ? -10.842 -3.874 -14.086 1.00 91.94 109 PRO A CA 1
ATOM 851 C C . PRO A 1 109 ? -12.312 -3.575 -13.757 1.00 91.94 109 PRO A C 1
ATOM 853 O O . PRO A 1 109 ? -12.589 -2.706 -12.936 1.00 91.94 109 PRO A O 1
ATOM 856 N N . SER A 1 110 ? -13.268 -4.268 -14.384 1.00 95.56 110 SER A N 1
ATOM 857 C CA . SER A 1 110 ? -14.694 -4.194 -14.043 1.00 95.56 110 SER A CA 1
ATOM 858 C C . SER A 1 110 ? -15.063 -4.985 -12.782 1.00 95.56 110 SER A C 1
ATOM 860 O O . SER A 1 110 ? -16.121 -4.751 -12.201 1.00 95.56 110 SER A O 1
ATOM 862 N N . LYS A 1 111 ? -14.211 -5.916 -12.336 1.00 97.50 111 LYS A N 1
ATOM 863 C CA . LYS A 1 111 ? -14.421 -6.711 -11.122 1.00 97.50 111 LYS A CA 1
ATOM 864 C C . LYS A 1 111 ? -13.721 -6.060 -9.933 1.00 97.50 111 LYS A C 1
ATOM 866 O O . LYS A 1 111 ? -12.536 -5.741 -10.010 1.00 97.50 111 LYS A O 1
ATOM 871 N N . LYS A 1 112 ? -14.440 -5.930 -8.815 1.00 97.44 112 LYS A N 1
ATOM 872 C CA . LYS A 1 112 ? -13.895 -5.483 -7.527 1.00 97.44 112 LYS A CA 1
ATOM 873 C C . LYS A 1 112 ? -14.295 -6.407 -6.391 1.00 97.44 112 LYS A C 1
ATOM 875 O O . LYS A 1 112 ? -15.335 -7.060 -6.458 1.00 97.44 112 LYS A O 1
ATOM 880 N N . VAL A 1 113 ? -13.470 -6.435 -5.352 1.00 98.12 113 VAL A N 1
ATOM 881 C CA . VAL A 1 113 ? -13.711 -7.190 -4.120 1.00 98.12 113 VAL A CA 1
ATOM 882 C C . VAL A 1 113 ? -13.379 -6.297 -2.931 1.00 98.12 113 VAL A C 1
ATOM 884 O O . VAL A 1 113 ? -12.321 -5.669 -2.914 1.00 98.12 113 VAL A O 1
ATOM 887 N N . GLY A 1 114 ? -14.290 -6.254 -1.957 1.00 97.88 114 GLY A N 1
ATOM 888 C CA . GLY A 1 114 ? -14.101 -5.600 -0.665 1.00 97.88 114 GLY A CA 1
ATOM 889 C C . GLY A 1 114 ? -13.978 -6.634 0.452 1.00 97.88 114 GLY A C 1
ATOM 890 O O . GLY A 1 114 ? -14.823 -7.529 0.538 1.00 97.88 114 GLY A O 1
ATOM 891 N N . GLN A 1 115 ? -12.952 -6.539 1.300 1.00 97.56 115 GLN A N 1
ATOM 892 C CA . GLN A 1 115 ? -12.784 -7.425 2.458 1.00 97.56 115 GLN A CA 1
ATOM 893 C C . GLN A 1 115 ? -12.369 -6.663 3.715 1.00 97.56 115 GLN A C 1
ATOM 895 O O . GLN A 1 115 ? -11.533 -5.765 3.664 1.00 97.56 115 GLN A O 1
ATOM 900 N N . VAL A 1 116 ? -12.901 -7.094 4.859 1.00 96.75 116 VAL A N 1
ATOM 901 C CA . VAL A 1 116 ? -12.415 -6.703 6.191 1.00 96.75 116 VAL A CA 1
ATOM 902 C C . VAL A 1 116 ? -11.291 -7.656 6.577 1.00 96.75 116 VAL A C 1
ATOM 904 O O . VAL A 1 116 ? -11.494 -8.604 7.331 1.00 96.75 116 VAL A O 1
ATOM 907 N N . ASN A 1 117 ? -10.144 -7.497 5.922 1.00 96.38 117 ASN A N 1
ATOM 908 C CA . ASN A 1 117 ? -9.010 -8.401 6.069 1.00 96.38 117 ASN A CA 1
ATOM 909 C C . ASN A 1 117 ? -7.704 -7.659 5.764 1.00 96.38 117 ASN A C 1
ATOM 911 O O . ASN A 1 117 ? -7.462 -7.257 4.626 1.00 96.38 117 ASN A O 1
ATOM 915 N N . ILE A 1 118 ? -6.842 -7.507 6.769 1.00 97.25 118 ILE A N 1
ATOM 916 C CA . ILE A 1 118 ? -5.561 -6.812 6.605 1.00 97.25 118 ILE A CA 1
ATOM 917 C C . ILE A 1 118 ? -4.598 -7.555 5.675 1.00 97.25 118 ILE A C 1
ATOM 919 O O . ILE A 1 118 ? -3.830 -6.922 4.955 1.00 97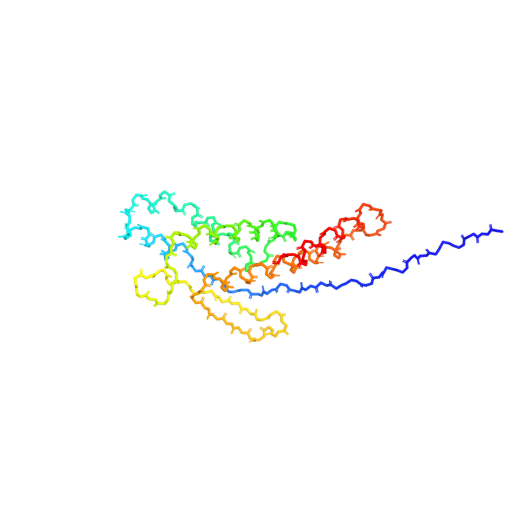.25 118 ILE A O 1
ATOM 923 N N . HIS A 1 119 ? -4.677 -8.885 5.611 1.00 97.94 119 HIS A N 1
ATOM 924 C CA . HIS A 1 119 ? -3.880 -9.672 4.673 1.00 97.94 119 HIS A CA 1
ATOM 925 C C . HIS A 1 119 ? -4.307 -9.419 3.223 1.00 97.94 119 HIS A C 1
ATOM 927 O O . HIS A 1 119 ? -3.465 -9.429 2.329 1.00 97.94 119 HIS A O 1
ATOM 933 N N . PHE A 1 120 ? -5.596 -9.139 2.986 1.00 98.25 120 PHE A N 1
ATOM 934 C CA . PHE A 1 120 ? -6.089 -8.752 1.663 1.00 98.25 120 PHE A CA 1
ATOM 935 C C . PHE A 1 120 ? -5.520 -7.394 1.226 1.00 98.25 120 PHE A C 1
ATOM 937 O O . PHE A 1 120 ? -5.049 -7.275 0.096 1.00 98.25 120 PHE A O 1
ATOM 944 N N . GLU A 1 121 ? -5.487 -6.402 2.125 1.00 98.44 121 GLU A N 1
ATOM 945 C CA . GLU A 1 121 ? -4.835 -5.110 1.856 1.00 98.44 121 GLU A CA 1
ATOM 946 C C . GLU A 1 121 ? -3.336 -5.294 1.586 1.00 98.44 121 GLU A C 1
ATOM 948 O O . GLU A 1 121 ? -2.831 -4.844 0.560 1.00 98.44 121 GLU A O 1
ATOM 953 N N . LYS A 1 122 ? -2.629 -6.021 2.461 1.00 98.62 122 LYS A N 1
ATOM 954 C CA . LYS A 1 122 ? -1.194 -6.309 2.320 1.00 98.62 122 LYS A CA 1
ATOM 955 C C . LYS A 1 122 ? -0.859 -6.973 0.986 1.00 98.62 122 LYS A C 1
ATOM 957 O O . LYS A 1 122 ? 0.082 -6.548 0.324 1.00 98.62 122 LYS A O 1
ATOM 962 N N . ALA A 1 123 ? -1.638 -7.972 0.572 1.00 98.62 123 ALA A N 1
ATOM 963 C CA . ALA A 1 123 ? -1.438 -8.655 -0.703 1.00 98.62 123 ALA A CA 1
ATOM 964 C C . ALA A 1 123 ? -1.624 -7.708 -1.900 1.00 98.62 123 ALA A C 1
ATOM 966 O O . ALA A 1 123 ? -0.850 -7.757 -2.853 1.00 98.62 123 ALA A O 1
ATOM 967 N N . ALA A 1 124 ? -2.619 -6.817 -1.856 1.00 98.38 124 ALA A N 1
ATOM 968 C CA . ALA A 1 124 ? -2.819 -5.831 -2.914 1.00 98.38 124 ALA A CA 1
ATOM 969 C C . ALA A 1 124 ? -1.693 -4.783 -2.964 1.00 98.38 124 ALA A C 1
ATOM 971 O O . ALA A 1 124 ? -1.255 -4.406 -4.052 1.00 98.38 124 ALA A O 1
ATOM 972 N N . VAL A 1 125 ? -1.193 -4.351 -1.803 1.00 98.38 125 VAL A N 1
ATOM 973 C CA . VAL A 1 125 ? -0.057 -3.425 -1.691 1.00 98.38 125 VAL A CA 1
ATOM 974 C C . VAL A 1 125 ? 1.228 -4.059 -2.230 1.00 98.38 125 VAL A C 1
ATOM 976 O O . VAL A 1 125 ? 1.915 -3.420 -3.023 1.00 98.38 125 VAL A O 1
ATOM 979 N N . LEU A 1 126 ? 1.530 -5.314 -1.875 1.00 98.56 126 LEU A N 1
ATOM 980 C CA . LEU A 1 126 ? 2.681 -6.048 -2.422 1.00 98.56 126 LEU A CA 1
ATOM 981 C C . LEU A 1 126 ? 2.570 -6.245 -3.934 1.00 98.56 126 LEU A C 1
ATOM 983 O O . LEU A 1 126 ? 3.520 -5.962 -4.657 1.00 98.56 126 LEU A O 1
ATOM 987 N N . PHE A 1 127 ? 1.387 -6.613 -4.434 1.00 98.56 127 PHE A N 1
ATOM 988 C CA . PHE A 1 127 ? 1.154 -6.702 -5.875 1.00 98.56 127 PHE A CA 1
ATOM 989 C C . PHE A 1 127 ? 1.461 -5.372 -6.580 1.00 98.56 127 PHE A C 1
ATOM 991 O O . PHE A 1 127 ? 2.119 -5.348 -7.618 1.00 98.56 127 PHE A O 1
ATOM 998 N N . ASN A 1 128 ? 1.011 -4.247 -6.017 1.00 98.19 128 ASN A N 1
ATOM 999 C CA . ASN A 1 128 ? 1.289 -2.929 -6.584 1.00 98.19 128 ASN A CA 1
ATOM 1000 C C . ASN A 1 128 ? 2.764 -2.530 -6.465 1.00 98.19 128 ASN A C 1
ATOM 1002 O O . ASN A 1 128 ? 3.262 -1.824 -7.342 1.00 98.19 128 ASN A O 1
ATOM 1006 N N . LEU A 1 129 ? 3.474 -2.990 -5.432 1.00 98.56 129 LEU A N 1
ATOM 1007 C CA . LEU A 1 129 ? 4.924 -2.826 -5.315 1.00 98.56 129 LEU A CA 1
ATOM 1008 C C . LEU A 1 129 ? 5.642 -3.574 -6.438 1.00 98.56 129 LEU A C 1
ATOM 1010 O O . LEU A 1 129 ? 6.412 -2.953 -7.171 1.00 98.56 129 LEU A O 1
ATOM 1014 N N . ALA A 1 130 ? 5.318 -4.852 -6.643 1.00 98.50 130 ALA A N 1
ATOM 1015 C CA . ALA A 1 130 ? 5.841 -5.653 -7.746 1.00 98.50 130 ALA A CA 1
ATOM 1016 C C . ALA A 1 130 ? 5.554 -5.001 -9.110 1.00 98.50 130 ALA A C 1
ATOM 1018 O O . ALA A 1 130 ? 6.460 -4.848 -9.934 1.00 98.50 130 ALA A O 1
ATOM 1019 N N . ALA A 1 131 ? 4.315 -4.550 -9.329 1.00 97.81 131 ALA A N 1
ATOM 1020 C CA . ALA A 1 131 ? 3.899 -3.866 -10.551 1.00 97.81 131 ALA A CA 1
ATOM 1021 C C . ALA A 1 131 ? 4.698 -2.573 -10.785 1.00 97.81 131 ALA A C 1
ATOM 1023 O O . ALA A 1 131 ? 5.252 -2.382 -11.868 1.00 97.81 131 ALA A O 1
ATOM 1024 N N . THR A 1 132 ? 4.836 -1.727 -9.762 1.00 98.00 132 THR A N 1
ATOM 1025 C CA . THR A 1 132 ? 5.597 -0.469 -9.839 1.00 98.00 132 THR A CA 1
ATOM 1026 C C . THR A 1 132 ? 7.073 -0.734 -10.147 1.00 98.00 132 THR A C 1
ATOM 1028 O O . THR A 1 132 ? 7.634 -0.105 -11.040 1.00 98.00 132 THR A O 1
ATOM 1031 N N . LEU A 1 133 ? 7.692 -1.715 -9.483 1.00 98.44 133 LEU A N 1
ATOM 1032 C CA . LEU A 1 133 ? 9.080 -2.116 -9.741 1.00 98.44 133 LEU A CA 1
ATOM 1033 C C . LEU A 1 133 ? 9.277 -2.605 -11.182 1.00 98.44 133 LEU A C 1
ATOM 1035 O O . LEU A 1 133 ? 10.241 -2.206 -11.831 1.00 98.44 133 LEU A O 1
ATOM 1039 N N . SER A 1 134 ? 8.337 -3.390 -11.724 1.00 98.00 134 SER A N 1
ATOM 1040 C CA . SER A 1 134 ? 8.400 -3.827 -13.127 1.00 98.00 134 SER A CA 1
ATOM 1041 C C . SER A 1 134 ? 8.327 -2.651 -14.111 1.00 98.00 134 SER A C 1
ATOM 1043 O O . SER A 1 134 ? 9.014 -2.653 -15.130 1.00 98.00 134 SER A O 1
ATOM 1045 N N . GLN A 1 135 ? 7.546 -1.613 -13.797 1.00 96.88 135 GLN A N 1
ATOM 1046 C CA . GLN A 1 135 ? 7.433 -0.412 -14.630 1.00 96.88 135 GLN A CA 1
ATOM 1047 C C . GLN A 1 135 ? 8.717 0.429 -14.582 1.00 96.88 135 GLN A C 1
ATOM 1049 O O . GLN A 1 135 ? 9.199 0.856 -15.630 1.00 96.88 135 GLN A O 1
ATOM 1054 N N . ILE A 1 136 ? 9.317 0.599 -13.395 1.00 97.12 136 ILE A N 1
ATOM 1055 C CA . ILE A 1 136 ? 10.622 1.267 -13.231 1.00 97.12 136 ILE A CA 1
ATOM 1056 C C . ILE A 1 136 ? 11.713 0.509 -14.005 1.00 97.12 136 ILE A C 1
ATOM 1058 O O . ILE A 1 136 ? 12.536 1.120 -14.690 1.00 97.12 136 ILE A O 1
ATOM 1062 N N . ALA A 1 137 ? 11.698 -0.826 -13.955 1.00 96.62 137 ALA A N 1
ATOM 1063 C CA . ALA A 1 137 ? 12.659 -1.661 -14.670 1.00 96.62 137 ALA A CA 1
ATOM 1064 C C . ALA A 1 137 ? 12.604 -1.452 -16.193 1.00 96.62 137 ALA A C 1
ATOM 1066 O O . ALA A 1 137 ? 13.643 -1.398 -16.849 1.00 96.62 137 ALA A O 1
ATOM 1067 N N . ILE A 1 138 ? 11.404 -1.298 -16.764 1.00 95.31 138 ILE A N 1
ATOM 1068 C CA . ILE A 1 138 ? 11.238 -0.996 -18.195 1.00 95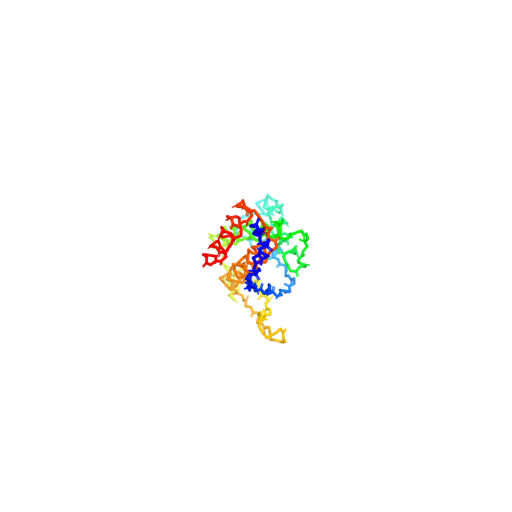.31 138 ILE A CA 1
ATOM 1069 C C . ILE A 1 138 ? 11.677 0.423 -18.534 1.00 95.31 138 ILE A C 1
ATOM 1071 O O . ILE A 1 138 ? 12.251 0.633 -19.601 1.00 95.31 138 ILE A O 1
ATOM 1075 N N . ALA A 1 139 ? 11.398 1.381 -17.651 1.00 93.81 139 ALA A N 1
ATOM 1076 C CA . ALA A 1 139 ? 11.751 2.783 -17.850 1.00 93.81 139 ALA A CA 1
ATOM 1077 C C . ALA A 1 139 ? 13.262 3.056 -17.726 1.00 93.81 139 ALA A C 1
ATOM 1079 O O . ALA A 1 139 ? 13.722 4.121 -18.129 1.00 93.81 139 ALA A O 1
ATOM 1080 N N . SER A 1 140 ? 14.033 2.111 -17.181 1.00 93.00 140 SER A N 1
ATOM 1081 C CA . SER A 1 140 ? 15.485 2.231 -17.029 1.00 93.00 140 SER A CA 1
ATOM 1082 C C . SER A 1 140 ? 16.190 2.293 -18.393 1.00 93.00 140 SER A C 1
ATOM 1084 O O . SER A 1 140 ? 15.881 1.512 -19.298 1.00 93.00 140 SER A O 1
ATOM 1086 N N . ASP A 1 141 ? 17.168 3.192 -18.539 1.00 91.31 141 ASP A N 1
ATOM 1087 C CA . ASP A 1 141 ? 17.940 3.331 -19.779 1.00 91.31 141 ASP A CA 1
ATOM 1088 C C . ASP A 1 141 ? 18.898 2.149 -19.967 1.00 91.31 141 ASP A C 1
ATOM 1090 O O . ASP A 1 141 ? 19.938 2.044 -19.331 1.00 91.31 141 ASP A O 1
ATOM 1094 N N . ARG A 1 142 ? 18.562 1.241 -20.880 1.00 92.12 142 ARG A N 1
ATOM 1095 C CA . ARG A 1 142 ? 19.367 0.042 -21.158 1.00 92.12 142 ARG A CA 1
ATOM 1096 C C . ARG A 1 142 ? 20.420 0.258 -22.252 1.00 92.12 142 ARG A C 1
ATOM 1098 O O . ARG A 1 142 ? 20.886 -0.727 -22.824 1.00 92.12 142 ARG A O 1
ATOM 1105 N N . SER A 1 143 ? 20.750 1.506 -22.591 1.00 90.75 143 SER A N 1
ATOM 1106 C CA . SER A 1 143 ? 21.801 1.833 -23.565 1.00 90.75 143 SER A CA 1
ATOM 1107 C C . SER A 1 143 ? 23.219 1.668 -23.005 1.00 90.75 143 SER A C 1
ATOM 1109 O O . SER A 1 143 ? 24.157 1.449 -23.775 1.00 90.75 143 SER A O 1
ATOM 1111 N N . ASP A 1 144 ? 23.373 1.694 -21.677 1.00 91.12 144 ASP A N 1
ATOM 1112 C CA . ASP A 1 144 ? 24.644 1.491 -20.987 1.00 91.12 144 ASP A CA 1
ATOM 1113 C C . ASP A 1 144 ? 24.611 0.341 -19.960 1.00 91.12 144 ASP A C 1
ATOM 1115 O O . ASP A 1 144 ? 23.576 -0.245 -19.632 1.00 91.12 144 ASP A O 1
ATOM 1119 N N . ALA A 1 145 ? 25.793 -0.018 -19.454 1.00 93.38 145 ALA A N 1
ATOM 1120 C CA . ALA A 1 145 ? 25.949 -1.123 -18.513 1.00 93.38 145 ALA A CA 1
ATOM 1121 C C . ALA A 1 145 ? 25.319 -0.853 -17.136 1.00 93.38 145 ALA A C 1
ATOM 1123 O O . ALA A 1 145 ? 25.029 -1.810 -16.415 1.00 93.38 145 ALA A O 1
ATOM 1124 N N . GLN A 1 146 ? 25.150 0.411 -16.743 1.00 93.81 146 GLN A N 1
ATOM 1125 C CA . GLN A 1 146 ? 24.589 0.770 -15.447 1.00 93.81 146 GLN A CA 1
ATOM 1126 C C . GLN A 1 146 ? 23.071 0.610 -15.472 1.00 93.81 146 GLN A C 1
ATOM 1128 O O . GLN A 1 146 ? 22.531 -0.123 -14.645 1.00 93.81 146 GLN A O 1
ATOM 1133 N N . GLY A 1 147 ? 22.386 1.167 -16.467 1.00 93.56 147 GLY A N 1
ATOM 1134 C CA . GLY A 1 147 ? 20.936 1.038 -16.537 1.00 93.56 147 GLY A CA 1
ATOM 1135 C C . GLY A 1 147 ? 20.460 -0.376 -16.899 1.00 93.56 147 GLY A C 1
ATOM 1136 O O . GLY A 1 147 ? 19.376 -0.781 -16.481 1.00 93.56 147 GLY A O 1
ATOM 1137 N N . VAL A 1 148 ? 21.296 -1.212 -17.536 1.00 94.69 148 VAL A N 1
ATOM 1138 C CA . VAL A 1 148 ? 21.044 -2.668 -17.616 1.00 94.69 148 VAL A CA 1
ATOM 1139 C C . VAL A 1 148 ? 21.070 -3.329 -16.230 1.00 94.69 148 VAL A C 1
ATOM 1141 O O . VAL A 1 148 ? 20.216 -4.172 -15.940 1.00 94.69 148 VAL A O 1
ATOM 1144 N N . LYS A 1 149 ? 22.023 -2.964 -15.361 1.00 96.62 149 LYS A N 1
ATOM 1145 C CA . LYS A 1 149 ? 22.083 -3.487 -13.984 1.00 96.62 149 LYS A CA 1
ATOM 1146 C C . LYS A 1 149 ? 20.893 -3.013 -13.159 1.00 96.62 149 LYS A C 1
ATOM 1148 O O . LYS A 1 149 ? 20.316 -3.825 -12.439 1.00 96.62 149 LYS A O 1
ATOM 1153 N N . ASP A 1 150 ? 20.503 -1.750 -13.302 1.00 95.62 150 ASP A N 1
ATOM 1154 C CA . ASP A 1 150 ? 19.361 -1.184 -12.584 1.00 95.62 150 ASP A CA 1
ATOM 1155 C C . ASP A 1 150 ? 18.049 -1.846 -13.021 1.00 95.62 150 ASP A C 1
ATOM 1157 O O . ASP A 1 150 ? 17.293 -2.320 -12.172 1.00 95.62 150 ASP A O 1
ATOM 1161 N N . ALA A 1 151 ? 17.827 -2.015 -14.331 1.00 96.50 151 ALA A N 1
ATOM 1162 C CA . ALA A 1 151 ? 16.680 -2.759 -14.851 1.00 96.50 151 ALA A CA 1
ATOM 1163 C C . ALA A 1 151 ? 16.635 -4.195 -14.300 1.00 96.50 151 ALA A C 1
ATOM 1165 O O . ALA A 1 151 ? 15.593 -4.662 -13.842 1.00 96.50 151 ALA A O 1
ATOM 1166 N N . CYS A 1 152 ? 17.775 -4.896 -14.311 1.00 96.88 152 CYS A N 1
ATOM 1167 C CA . CYS A 1 152 ? 17.885 -6.257 -13.786 1.00 96.88 152 CYS A CA 1
ATOM 1168 C C . CYS A 1 152 ? 17.536 -6.319 -12.292 1.00 96.88 152 CYS A C 1
ATOM 1170 O O . CYS A 1 152 ? 16.741 -7.163 -11.880 1.00 96.88 152 CYS A O 1
ATOM 1172 N N . LYS A 1 153 ? 18.076 -5.390 -11.495 1.00 97.69 153 LYS A N 1
ATOM 1173 C CA . LYS A 1 153 ? 17.783 -5.274 -10.065 1.00 97.69 153 LYS A CA 1
ATOM 1174 C C . LYS A 1 153 ? 16.288 -5.060 -9.821 1.00 97.69 153 LYS A C 1
ATOM 1176 O O . LYS A 1 153 ? 15.701 -5.794 -9.035 1.00 97.69 153 LYS A O 1
ATOM 1181 N N . TYR A 1 154 ? 15.657 -4.119 -10.521 1.00 98.06 154 TYR A N 1
ATOM 1182 C CA . TYR A 1 154 ? 14.230 -3.851 -10.337 1.00 98.06 154 TYR A CA 1
ATOM 1183 C C . TYR A 1 154 ? 13.335 -5.014 -10.780 1.00 98.06 154 TYR A C 1
ATOM 1185 O O . TYR A 1 154 ? 12.333 -5.280 -10.121 1.00 98.06 154 TYR A O 1
ATOM 1193 N N . PHE A 1 155 ? 13.697 -5.761 -11.829 1.00 98.19 155 PHE A N 1
ATOM 1194 C CA . PHE A 1 155 ? 12.975 -6.992 -12.174 1.00 98.19 155 PHE A CA 1
ATOM 1195 C C . PHE A 1 155 ? 13.130 -8.085 -11.110 1.00 98.19 155 PHE A C 1
ATOM 1197 O O . PHE A 1 155 ? 12.160 -8.779 -10.815 1.00 98.19 155 PHE A O 1
ATOM 1204 N N . GLN A 1 156 ? 14.313 -8.229 -10.505 1.00 98.19 156 GLN A N 1
ATOM 1205 C CA . GLN A 1 156 ? 14.519 -9.176 -9.403 1.00 98.19 156 GLN A CA 1
ATOM 1206 C C . GLN A 1 156 ? 13.714 -8.782 -8.160 1.00 98.19 156 GLN A C 1
ATOM 1208 O O . GLN A 1 156 ? 13.057 -9.632 -7.565 1.00 98.19 156 GLN A O 1
ATOM 1213 N N . GLU A 1 157 ? 13.713 -7.497 -7.798 1.00 97.94 157 GLU A N 1
ATOM 1214 C CA . GLU A 1 157 ? 12.897 -6.981 -6.695 1.00 97.94 157 GLU A CA 1
ATOM 1215 C C . GLU A 1 157 ? 11.397 -7.147 -6.984 1.00 97.94 157 GLU A C 1
ATOM 1217 O O . GLU A 1 157 ? 10.650 -7.554 -6.102 1.00 97.94 157 GLU A O 1
ATOM 1222 N N . SER A 1 158 ? 10.960 -6.902 -8.226 1.00 97.81 158 SER A N 1
ATOM 1223 C CA . SER A 1 158 ? 9.577 -7.120 -8.671 1.00 97.81 158 SER A CA 1
ATOM 1224 C C . SER A 1 158 ? 9.146 -8.583 -8.533 1.00 97.81 158 SER A C 1
ATOM 1226 O O . SER A 1 158 ? 8.026 -8.845 -8.112 1.00 97.81 158 SER A O 1
ATOM 1228 N N . ALA A 1 159 ? 10.032 -9.533 -8.846 1.00 97.19 159 ALA A N 1
ATOM 1229 C CA . ALA A 1 159 ? 9.753 -10.962 -8.721 1.00 97.19 159 ALA A CA 1
ATOM 1230 C C . ALA A 1 159 ? 9.743 -11.465 -7.266 1.00 97.19 159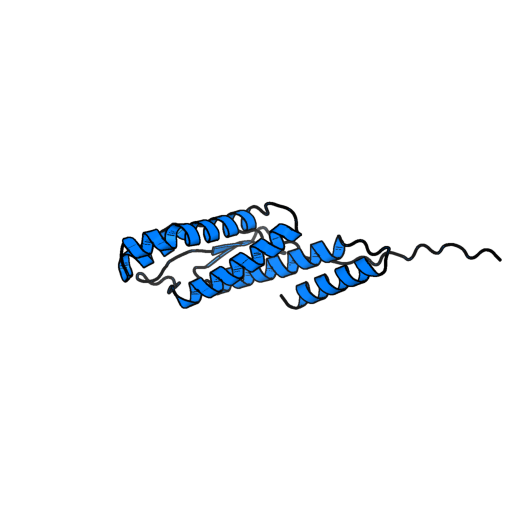 ALA A C 1
ATOM 1232 O O . ALA A 1 159 ? 9.138 -12.499 -6.990 1.00 97.19 159 ALA A O 1
ATOM 1233 N N . GLY A 1 160 ? 10.447 -10.779 -6.359 1.00 94.81 160 GLY A N 1
ATOM 1234 C CA . GLY A 1 160 ? 10.515 -11.134 -4.939 1.00 94.81 160 GLY A CA 1
ATOM 1235 C C . GLY A 1 160 ? 9.447 -10.479 -4.056 1.00 94.81 160 GLY A C 1
ATOM 1236 O O . GLY A 1 160 ? 9.269 -10.925 -2.922 1.00 94.81 160 GLY A O 1
ATOM 1237 N N . ALA A 1 161 ? 8.790 -9.424 -4.545 1.00 86.31 161 ALA A N 1
ATOM 1238 C CA . ALA A 1 161 ? 7.706 -8.713 -3.861 1.00 86.31 161 ALA A CA 1
ATOM 1239 C C . ALA A 1 161 ? 6.389 -9.505 -3.882 1.00 86.31 161 ALA A C 1
ATOM 1241 O O . ALA A 1 161 ? 5.696 -9.482 -2.837 1.00 86.31 161 ALA A O 1
#

Organism: NCBI:txid63592

Secondary structure (DSSP, 8-state):
---------------PPPPPB-----HHHHHHHHHHHT-HHHHHHTHHHHHHHHHHHHHHHHT-S-HHHHHHHHHHHHHHHHHHHTTS-BSSSTTSB---EEEE-SS-TT-EEEES-HHHHHHHHHHHHHHHHHHHHHHS-TTSHHHHHHHHHHHHHHHH-

Radius of gyration: 20.25 Å; chains: 1; bounding box: 55×23×70 Å

pLDDT: mean 92.9, std 11.93, range [39.25, 98.69]